Protein AF-A0A653EI62-F1 (afdb_monomer_lite)

Sequence (109 aa):
MLHARILNDFLTVEPRYPDDAWAGDFIVNWQPPNPSPLKRIRPLLREQINKQLAHFSLKRVGHKGFPMDQIVNEVMRDMGTFANDTTNVCHAELAGVRTLLTRSPWPTV

Secondary structure (DSSP, 8-state):
-HHHHHHHHHHHS--SSTT---HHHH-TT----SS-HHHHS-HHHHHHHHHHHHT--HHHHT-TTS-HHHHHHHHHHHHHHHHH-TT-TTTTTTHHHHHHHHSPPPP--

Structure (mmCIF, N/CA/C/O backbone):
data_AF-A0A653EI62-F1
#
_entry.id   AF-A0A653EI62-F1
#
loop_
_atom_site.group_PDB
_atom_site.id
_atom_site.type_symbol
_atom_site.label_atom_id
_atom_site.label_alt_id
_atom_site.label_comp_id
_atom_site.label_asym_id
_atom_site.labe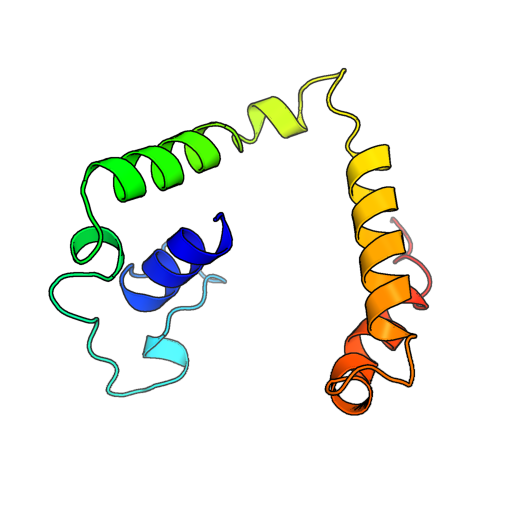l_entity_id
_atom_site.label_seq_id
_atom_site.pdbx_PDB_ins_code
_atom_site.Cartn_x
_atom_site.Cartn_y
_atom_site.Cartn_z
_atom_site.occupancy
_atom_site.B_iso_or_equiv
_atom_site.auth_seq_id
_atom_site.auth_comp_id
_atom_site.auth_asym_id
_atom_site.auth_atom_id
_atom_site.pdbx_PDB_model_num
ATOM 1 N N . MET A 1 1 ? -5.085 5.545 -0.726 1.00 54.84 1 MET A N 1
ATOM 2 C CA . MET A 1 1 ? -4.945 6.307 0.540 1.00 54.84 1 MET A CA 1
ATOM 3 C C . MET A 1 1 ? -4.500 5.432 1.713 1.00 54.84 1 MET A C 1
ATOM 5 O O . MET A 1 1 ? -3.605 5.865 2.425 1.00 54.84 1 MET A O 1
ATOM 9 N N . LEU A 1 2 ? -4.997 4.191 1.851 1.00 55.97 2 LEU A N 1
ATOM 10 C CA . LEU A 1 2 ? -4.450 3.169 2.768 1.00 55.97 2 LEU A CA 1
ATOM 11 C C . LEU A 1 2 ? -2.925 2.982 2.599 1.00 55.97 2 LEU A C 1
ATOM 13 O O . LEU A 1 2 ? -2.176 3.050 3.568 1.00 55.97 2 LEU A O 1
ATOM 17 N N . HIS A 1 3 ? -2.466 2.935 1.344 1.00 65.06 3 HIS A N 1
ATOM 18 C CA . HIS A 1 3 ? -1.047 2.885 0.980 1.00 65.06 3 HIS A CA 1
ATOM 19 C C . HIS A 1 3 ? -0.197 4.024 1.565 1.00 65.06 3 HIS A C 1
ATOM 21 O O . HIS A 1 3 ? 0.948 3.793 1.911 1.00 65.06 3 HIS A O 1
ATOM 27 N N . ALA A 1 4 ? -0.733 5.241 1.722 1.00 66.25 4 ALA A N 1
ATOM 28 C CA . ALA A 1 4 ? 0.060 6.386 2.181 1.00 66.25 4 ALA A CA 1
ATOM 29 C C . ALA A 1 4 ? 0.370 6.324 3.685 1.00 66.25 4 ALA A C 1
ATOM 31 O O . ALA A 1 4 ? 1.436 6.763 4.114 1.00 66.25 4 ALA A O 1
ATOM 32 N N . ARG A 1 5 ? -0.546 5.770 4.490 1.00 72.88 5 ARG A N 1
ATOM 33 C CA . ARG A 1 5 ? -0.298 5.551 5.918 1.00 72.88 5 ARG A CA 1
ATOM 34 C C . ARG A 1 5 ? 0.512 4.293 6.165 1.00 72.88 5 ARG A C 1
ATOM 36 O O . ARG A 1 5 ? 1.459 4.385 6.923 1.00 72.88 5 ARG A O 1
ATOM 43 N N . ILE A 1 6 ? 0.207 3.186 5.485 1.00 74.38 6 ILE A N 1
ATOM 44 C CA . ILE A 1 6 ? 1.036 1.973 5.566 1.00 74.38 6 ILE A CA 1
ATOM 45 C C . ILE A 1 6 ? 2.478 2.306 5.189 1.00 74.38 6 ILE A C 1
ATOM 47 O O . ILE A 1 6 ? 3.396 1.940 5.907 1.00 74.38 6 ILE A O 1
ATOM 51 N N . LEU A 1 7 ? 2.677 3.095 4.130 1.00 74.88 7 LEU A N 1
ATOM 52 C CA . LEU A 1 7 ? 4.001 3.573 3.754 1.00 74.88 7 LEU A CA 1
ATOM 53 C C . LEU A 1 7 ? 4.613 4.478 4.832 1.00 74.88 7 LEU A C 1
ATOM 55 O O . LEU A 1 7 ? 5.786 4.339 5.142 1.00 74.88 7 LEU A O 1
ATOM 59 N N . ASN A 1 8 ? 3.854 5.397 5.436 1.00 80.19 8 ASN A N 1
ATOM 60 C CA . ASN A 1 8 ? 4.376 6.197 6.546 1.00 80.19 8 ASN A CA 1
ATOM 61 C C . ASN A 1 8 ? 4.777 5.325 7.745 1.00 80.19 8 ASN A C 1
ATOM 63 O O . ASN A 1 8 ? 5.823 5.574 8.338 1.00 80.19 8 ASN A O 1
ATOM 67 N N . ASP A 1 9 ? 3.963 4.340 8.103 1.00 78.31 9 ASP A N 1
ATOM 68 C CA . ASP A 1 9 ? 4.196 3.459 9.243 1.00 78.31 9 ASP A CA 1
ATOM 69 C C . ASP A 1 9 ? 5.424 2.575 8.966 1.00 78.31 9 ASP A C 1
ATOM 71 O O . ASP A 1 9 ? 6.374 2.610 9.739 1.00 78.31 9 ASP A O 1
ATOM 75 N N . PHE A 1 10 ? 5.511 1.971 7.778 1.00 80.31 10 PHE A N 1
ATOM 76 C CA . PHE A 1 10 ? 6.694 1.247 7.300 1.00 80.31 10 PHE A CA 1
ATOM 77 C C . PHE A 1 10 ? 7.982 2.088 7.296 1.00 80.31 10 PHE A C 1
ATOM 79 O O . PHE A 1 10 ? 9.064 1.581 7.571 1.00 80.31 10 PHE A O 1
ATOM 86 N N . LEU A 1 11 ? 7.899 3.383 6.977 1.00 79.75 11 LEU A N 1
ATOM 87 C CA . LEU A 1 11 ? 9.077 4.254 6.897 1.00 79.75 11 LEU A CA 1
ATOM 88 C C . LEU A 1 11 ? 9.484 4.863 8.246 1.00 79.75 11 LEU A C 1
ATOM 90 O O . LEU A 1 11 ? 10.625 5.309 8.386 1.00 79.75 11 LEU A O 1
ATOM 94 N N . THR A 1 12 ? 8.566 4.967 9.214 1.00 81.12 12 THR A N 1
ATOM 95 C CA . THR A 1 12 ? 8.764 5.832 10.396 1.00 81.12 12 THR A CA 1
ATOM 96 C C . THR A 1 12 ? 8.382 5.232 11.741 1.00 81.12 12 THR A C 1
ATOM 98 O O . THR A 1 12 ? 8.712 5.839 12.758 1.00 81.12 12 THR A O 1
ATOM 101 N N . VAL A 1 13 ? 7.699 4.090 11.776 1.00 79.94 13 VAL A N 1
ATOM 102 C CA . VAL A 1 13 ? 7.218 3.464 13.010 1.00 79.94 13 VAL A CA 1
ATOM 103 C C . VAL A 1 13 ? 7.963 2.155 13.220 1.00 79.94 13 VAL A C 1
ATOM 105 O O . VAL A 1 13 ? 8.029 1.329 12.316 1.00 79.94 13 VAL A O 1
ATOM 108 N N . GLU A 1 14 ? 8.523 1.984 14.415 1.00 76.75 14 GLU A N 1
ATOM 109 C CA . GLU A 1 14 ? 9.140 0.724 14.817 1.00 76.75 14 GLU A CA 1
AT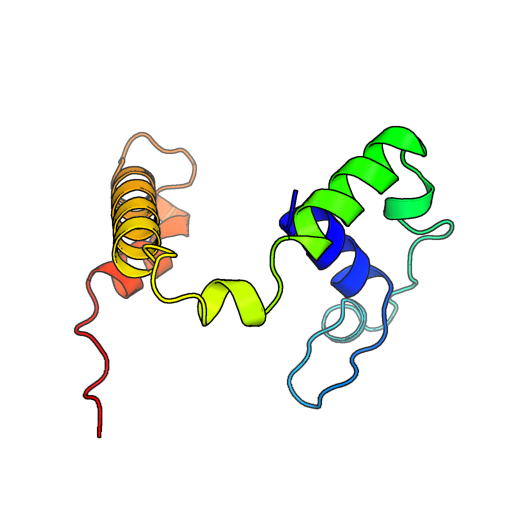OM 110 C C . GLU A 1 14 ? 8.062 -0.379 14.928 1.00 76.75 14 GLU A C 1
ATOM 112 O O . GLU A 1 14 ? 6.987 -0.116 15.491 1.00 76.75 14 GLU A O 1
ATOM 117 N N . PRO A 1 15 ? 8.320 -1.583 14.387 1.00 78.56 15 PRO A N 1
ATOM 118 C CA . PRO A 1 15 ? 7.447 -2.749 14.476 1.00 78.56 15 PRO A CA 1
ATOM 119 C C . PRO A 1 15 ? 6.993 -3.048 15.903 1.00 78.56 15 PRO A C 1
ATOM 121 O O . PRO A 1 15 ? 7.749 -2.871 16.858 1.00 78.56 15 PRO A O 1
ATOM 124 N N . ARG A 1 16 ? 5.755 -3.527 16.064 1.00 76.75 16 ARG A N 1
ATOM 125 C CA . ARG A 1 16 ? 5.250 -3.967 17.380 1.00 76.75 16 ARG A CA 1
ATOM 126 C C . ARG A 1 16 ? 5.141 -5.479 17.490 1.00 76.75 16 ARG A C 1
ATOM 128 O O . ARG A 1 16 ? 5.133 -5.985 18.612 1.00 76.75 16 ARG A O 1
ATOM 135 N N . TYR A 1 17 ? 5.035 -6.172 16.361 1.00 71.62 17 TYR A N 1
ATOM 136 C CA . TYR A 1 17 ? 4.914 -7.622 16.303 1.00 71.62 17 TYR A CA 1
ATOM 137 C C . TYR A 1 17 ? 6.169 -8.268 15.695 1.00 71.62 17 TYR A C 1
ATOM 139 O O . TYR A 1 17 ? 6.885 -7.610 14.944 1.00 71.62 17 TYR A O 1
ATOM 147 N N . PRO A 1 18 ? 6.470 -9.540 16.022 1.00 65.81 18 PRO A N 1
ATOM 148 C CA . PRO A 1 18 ? 7.693 -10.212 15.565 1.00 65.81 18 PRO A CA 1
ATOM 149 C C . PRO A 1 18 ? 7.791 -10.428 14.047 1.00 65.81 18 PRO A C 1
ATOM 151 O O . PRO A 1 18 ? 8.878 -10.691 13.543 1.00 65.81 18 PRO A O 1
ATOM 154 N N . ASP A 1 19 ? 6.664 -10.383 13.339 1.00 69.69 19 ASP A N 1
ATOM 155 C CA . ASP A 1 19 ? 6.521 -10.599 11.896 1.00 69.69 19 ASP A CA 1
ATOM 156 C C . ASP A 1 19 ? 6.307 -9.301 11.096 1.00 69.69 19 ASP A C 1
ATOM 158 O O . ASP A 1 19 ? 6.248 -9.329 9.865 1.00 69.69 19 ASP A O 1
ATOM 162 N N . ASP A 1 20 ? 6.215 -8.161 11.779 1.00 69.81 20 ASP A N 1
ATOM 163 C CA . ASP A 1 20 ? 6.150 -6.848 11.147 1.00 69.81 20 ASP A CA 1
ATOM 164 C C . ASP A 1 20 ? 7.520 -6.487 10.544 1.00 69.81 20 ASP A C 1
ATOM 166 O O . ASP A 1 20 ? 8.561 -6.673 11.172 1.00 69.81 20 ASP A O 1
ATOM 170 N N . ALA A 1 21 ? 7.516 -5.900 9.346 1.00 74.69 21 ALA A N 1
ATOM 171 C CA . ALA A 1 21 ? 8.725 -5.421 8.682 1.00 74.69 21 ALA A CA 1
ATOM 172 C C . ALA A 1 21 ? 8.809 -3.887 8.705 1.00 74.69 21 ALA A C 1
ATOM 174 O O . ALA A 1 21 ? 7.815 -3.188 8.483 1.00 74.69 21 ALA A O 1
ATOM 175 N N . TRP A 1 22 ? 10.012 -3.361 8.905 1.00 79.69 22 TRP A N 1
ATOM 176 C CA . TRP A 1 22 ? 10.350 -1.941 8.886 1.00 79.69 22 TRP A CA 1
ATOM 177 C C . TRP A 1 22 ? 11.392 -1.637 7.816 1.00 79.69 22 TRP A C 1
ATOM 179 O O . TRP A 1 22 ? 12.160 -2.498 7.396 1.00 79.69 22 TRP A O 1
ATOM 189 N N . ALA A 1 23 ? 11.466 -0.382 7.371 1.00 77.06 23 ALA A N 1
ATOM 190 C CA . ALA A 1 23 ? 12.463 0.035 6.388 1.00 77.06 23 ALA A CA 1
ATOM 191 C C . ALA A 1 23 ? 13.916 -0.232 6.840 1.00 77.06 23 ALA A C 1
ATOM 193 O O . ALA A 1 23 ? 14.771 -0.513 5.998 1.00 77.06 23 ALA A O 1
ATOM 194 N N . GLY A 1 24 ? 14.184 -0.197 8.152 1.00 81.25 24 GLY A N 1
ATOM 195 C CA . GLY A 1 24 ? 15.488 -0.542 8.725 1.00 81.25 24 GLY A CA 1
ATOM 196 C C . GLY A 1 24 ? 15.897 -2.004 8.529 1.00 81.25 24 GLY A C 1
ATOM 197 O O . GLY A 1 24 ? 17.086 -2.278 8.393 1.00 81.25 24 GLY A O 1
ATOM 198 N N . ASP A 1 25 ? 14.936 -2.923 8.402 1.00 79.75 25 ASP A N 1
ATOM 199 C CA . ASP A 1 25 ? 15.218 -4.350 8.185 1.00 79.75 25 ASP A CA 1
ATOM 200 C C . ASP A 1 25 ? 15.793 -4.617 6.788 1.00 79.75 25 ASP A C 1
ATOM 202 O O . ASP A 1 25 ? 16.516 -5.587 6.569 1.00 79.75 25 ASP A O 1
ATOM 206 N N . PHE A 1 26 ? 15.505 -3.727 5.834 1.00 80.38 26 PHE A N 1
ATOM 207 C CA . PHE A 1 26 ? 16.009 -3.805 4.463 1.00 80.38 26 PHE A CA 1
ATOM 208 C C . PHE A 1 26 ? 17.225 -2.902 4.224 1.00 80.38 26 PHE A C 1
ATOM 210 O O . PHE A 1 26 ? 17.974 -3.113 3.270 1.00 80.38 26 PHE A O 1
ATOM 217 N N . ILE A 1 27 ? 17.424 -1.877 5.060 1.00 82.19 27 ILE A N 1
ATOM 218 C CA . ILE A 1 27 ? 18.482 -0.874 4.909 1.00 82.19 27 ILE A CA 1
ATOM 219 C C . ILE A 1 27 ? 19.144 -0.642 6.273 1.00 82.19 27 ILE A C 1
ATOM 221 O O . ILE A 1 27 ? 18.646 0.117 7.098 1.00 82.19 27 ILE A O 1
ATOM 225 N N . VAL A 1 28 ? 20.326 -1.233 6.474 1.00 78.81 28 VAL A N 1
ATOM 226 C CA . VAL A 1 28 ? 21.057 -1.261 7.763 1.00 78.81 28 VAL A CA 1
ATOM 227 C C . VAL A 1 28 ? 21.321 0.131 8.362 1.00 78.81 28 VAL A C 1
ATOM 229 O O . VAL A 1 28 ? 21.345 0.291 9.576 1.00 78.81 28 VAL A O 1
ATOM 232 N N . ASN A 1 29 ? 21.485 1.155 7.520 1.00 84.25 29 ASN A N 1
ATOM 233 C CA . ASN A 1 29 ? 21.719 2.542 7.944 1.00 84.25 29 ASN A CA 1
ATOM 234 C C . ASN A 1 29 ? 20.485 3.437 7.741 1.00 84.25 29 ASN A C 1
ATOM 236 O O . ASN A 1 29 ? 20.621 4.643 7.516 1.00 84.25 29 ASN A O 1
ATOM 240 N N . TRP A 1 30 ? 19.283 2.857 7.743 1.00 80.94 30 TRP A N 1
ATOM 241 C CA . TRP A 1 30 ? 18.052 3.616 7.563 1.00 80.94 30 TRP A CA 1
ATOM 242 C C . TRP A 1 30 ? 17.896 4.676 8.653 1.00 80.94 30 TRP A C 1
ATOM 244 O O . TRP A 1 30 ? 17.938 4.385 9.847 1.00 80.94 30 TRP A O 1
ATOM 254 N N . GLN A 1 31 ? 17.654 5.913 8.226 1.00 83.06 31 GLN A N 1
ATOM 255 C CA . GLN A 1 31 ? 17.241 6.995 9.108 1.00 83.06 31 GLN A CA 1
ATOM 256 C C . GLN A 1 31 ? 15.850 7.464 8.686 1.00 83.06 31 GLN A C 1
ATOM 258 O O . GLN A 1 31 ? 15.664 7.856 7.528 1.00 83.06 31 GLN A O 1
ATOM 263 N N . PRO A 1 32 ? 14.858 7.448 9.593 1.00 80.56 32 PRO A N 1
ATOM 264 C CA . PRO A 1 32 ? 13.510 7.834 9.235 1.00 80.56 32 PRO A CA 1
ATOM 265 C C . PRO A 1 32 ? 13.454 9.319 8.830 1.00 80.56 32 PRO A C 1
ATOM 267 O O . PRO A 1 32 ? 14.053 10.177 9.487 1.00 80.56 32 PRO A O 1
ATOM 270 N N . PRO A 1 33 ? 12.708 9.660 7.767 1.00 78.88 33 PRO A N 1
ATOM 271 C CA . PRO A 1 33 ? 12.572 11.037 7.308 1.00 78.88 33 PRO A CA 1
ATOM 272 C C . PRO A 1 33 ? 12.011 11.976 8.394 1.00 78.88 33 PRO A C 1
ATOM 274 O O . PRO A 1 33 ? 10.935 11.727 8.941 1.00 78.88 33 PRO A O 1
ATOM 277 N N . ASN A 1 34 ? 12.687 13.109 8.640 1.00 78.88 34 ASN A N 1
ATOM 278 C CA . ASN A 1 34 ? 12.248 14.171 9.558 1.00 78.88 34 ASN A CA 1
ATOM 279 C C . ASN A 1 34 ? 11.941 15.480 8.786 1.00 78.88 34 ASN A C 1
ATOM 281 O O . ASN A 1 34 ? 12.810 15.950 8.055 1.00 78.88 34 ASN A O 1
ATOM 285 N N . PRO A 1 35 ? 10.733 16.071 8.881 1.00 79.44 35 PRO A N 1
ATOM 286 C CA . PRO A 1 35 ? 9.543 15.532 9.542 1.00 79.44 35 PRO A CA 1
ATOM 287 C C . PRO A 1 35 ? 8.985 14.318 8.782 1.00 79.44 35 PRO A C 1
ATOM 289 O O . PRO A 1 35 ? 9.251 14.165 7.588 1.00 79.44 35 PRO A O 1
ATOM 292 N N . SER A 1 36 ? 8.204 13.467 9.459 1.00 80.06 36 SER A N 1
ATOM 293 C CA . SER A 1 36 ? 7.625 12.256 8.853 1.00 80.06 36 SER A CA 1
ATOM 294 C C . SER A 1 36 ? 6.760 12.575 7.621 1.00 80.06 36 SER A C 1
ATOM 296 O O . SER A 1 36 ? 6.201 13.673 7.538 1.00 80.06 36 SER A O 1
ATOM 298 N N . PRO A 1 37 ? 6.592 11.644 6.663 1.00 80.12 37 PRO A N 1
ATOM 299 C CA . PRO A 1 37 ? 5.826 11.880 5.438 1.00 80.12 37 PRO A CA 1
ATOM 300 C C . PRO A 1 37 ? 4.420 12.448 5.683 1.00 80.12 37 PRO A C 1
ATOM 302 O O . PRO A 1 37 ? 4.037 13.434 5.052 1.00 80.12 37 PRO A O 1
ATOM 305 N N . LEU A 1 38 ? 3.680 11.927 6.670 1.00 79.25 38 LEU A N 1
ATOM 306 C CA . LEU A 1 38 ? 2.359 12.467 7.030 1.00 79.25 38 LEU A CA 1
ATOM 307 C C . LEU A 1 38 ? 2.399 13.866 7.670 1.00 79.25 38 LEU A C 1
ATOM 309 O O . LEU A 1 38 ? 1.381 14.556 7.670 1.00 79.25 38 LEU A O 1
ATOM 313 N N . LYS A 1 39 ? 3.537 14.300 8.222 1.00 80.19 39 LYS A N 1
ATOM 314 C CA . LYS A 1 39 ? 3.732 15.670 8.725 1.00 80.19 39 LYS A CA 1
ATOM 315 C C . LYS A 1 39 ? 4.106 16.660 7.614 1.00 80.19 39 LYS A C 1
ATOM 317 O O . LYS A 1 39 ? 3.937 17.856 7.817 1.00 80.19 39 LYS A O 1
ATOM 322 N N . ARG A 1 40 ? 4.595 16.186 6.460 1.00 81.88 40 ARG A N 1
ATOM 323 C CA . ARG A 1 40 ? 4.951 17.028 5.296 1.00 81.88 40 ARG A CA 1
ATOM 324 C C . ARG A 1 40 ? 3.736 17.468 4.478 1.00 81.88 40 ARG A C 1
ATOM 326 O O . ARG A 1 40 ? 3.816 18.442 3.737 1.00 81.88 40 ARG A O 1
ATOM 333 N N . ILE A 1 41 ? 2.624 16.743 4.578 1.00 80.25 41 ILE A N 1
ATOM 334 C CA . ILE A 1 41 ? 1.396 17.037 3.833 1.00 80.25 41 ILE A CA 1
ATOM 335 C C . ILE A 1 41 ? 0.486 18.015 4.586 1.00 80.25 41 ILE A C 1
ATOM 337 O O . ILE A 1 41 ? 0.546 18.141 5.809 1.00 80.25 41 ILE A O 1
ATOM 341 N N . ARG A 1 42 ? -0.397 18.699 3.845 1.00 83.56 42 ARG A N 1
ATOM 342 C CA . ARG A 1 42 ? -1.337 19.681 4.411 1.00 83.56 42 ARG A CA 1
ATOM 343 C C . ARG A 1 42 ? -2.237 19.040 5.488 1.00 83.56 42 ARG A C 1
ATOM 345 O O . ARG A 1 42 ? -2.699 17.915 5.274 1.00 83.56 42 ARG A O 1
ATOM 352 N N . PRO A 1 43 ? -2.574 19.754 6.583 1.00 81.50 43 PRO A N 1
ATOM 353 C CA . PRO A 1 43 ? -3.385 19.214 7.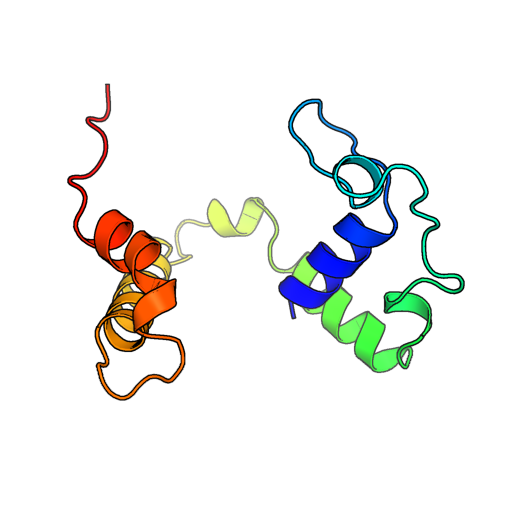682 1.00 81.50 43 PRO A CA 1
ATOM 354 C C . PRO A 1 43 ? -4.713 18.584 7.239 1.00 81.50 43 PRO A C 1
ATOM 356 O O . PRO A 1 43 ? -5.050 17.491 7.682 1.00 81.50 43 PRO A O 1
ATOM 359 N N . LEU A 1 44 ? -5.418 19.220 6.297 1.00 79.31 44 LEU A N 1
ATOM 360 C CA . LEU A 1 44 ? -6.682 18.709 5.755 1.00 79.31 44 LEU A CA 1
ATOM 361 C C . LEU A 1 44 ? -6.515 17.350 5.057 1.00 79.31 44 LEU A C 1
ATOM 363 O O . LEU A 1 44 ? -7.322 16.445 5.254 1.00 79.31 44 LEU A O 1
ATOM 367 N N . LEU A 1 45 ? -5.443 17.184 4.279 1.00 76.56 45 LEU A N 1
ATOM 368 C CA . LEU A 1 45 ? -5.156 15.926 3.589 1.00 76.56 45 LEU A CA 1
ATOM 369 C C . LEU A 1 45 ? -4.763 14.831 4.589 1.00 76.56 45 LEU A C 1
ATOM 371 O O . LEU A 1 45 ? -5.204 13.689 4.472 1.00 76.56 45 LEU A O 1
ATOM 375 N N . ARG A 1 46 ? -3.989 15.192 5.619 1.00 75.25 46 ARG A N 1
ATOM 376 C CA . ARG A 1 46 ? -3.662 14.292 6.731 1.00 75.25 46 ARG A CA 1
ATOM 377 C C . ARG A 1 46 ? -4.923 13.812 7.455 1.00 75.25 46 ARG A C 1
ATOM 379 O O . ARG A 1 46 ? -5.038 12.624 7.748 1.00 75.25 46 ARG A O 1
ATOM 386 N N . GLU A 1 47 ? -5.874 14.705 7.723 1.00 73.25 47 GLU A N 1
ATOM 387 C CA . GLU A 1 47 ? -7.165 14.340 8.310 1.00 73.25 47 GLU A CA 1
ATOM 388 C C . GLU A 1 47 ? -7.983 13.413 7.415 1.00 73.25 47 GLU A C 1
ATOM 390 O O . GLU A 1 47 ? -8.541 12.441 7.913 1.00 73.25 47 GLU A O 1
ATOM 395 N N . GLN A 1 48 ? -8.055 13.687 6.112 1.00 72.25 48 GLN A N 1
ATOM 396 C CA . GLN A 1 48 ? -8.785 12.844 5.162 1.00 72.25 48 GLN A CA 1
ATOM 397 C C . GLN A 1 48 ? -8.201 11.429 5.104 1.00 72.25 48 GLN A C 1
ATOM 399 O O . GLN A 1 48 ? -8.952 10.456 5.182 1.00 72.25 48 GLN A O 1
ATOM 404 N N . ILE A 1 49 ? -6.869 11.310 5.061 1.00 69.38 49 ILE A N 1
ATOM 405 C CA . ILE A 1 49 ? -6.170 10.020 5.125 1.00 69.38 49 ILE A CA 1
ATOM 406 C C . ILE A 1 49 ? -6.498 9.305 6.442 1.00 69.38 49 ILE A C 1
ATOM 408 O O . ILE A 1 49 ? -6.884 8.140 6.426 1.00 69.38 49 ILE A O 1
ATOM 412 N N . ASN A 1 50 ? -6.423 9.996 7.583 1.00 66.69 50 ASN A N 1
ATOM 413 C CA . ASN A 1 50 ? -6.739 9.399 8.883 1.00 66.69 50 ASN A CA 1
ATOM 414 C C . ASN A 1 50 ? -8.210 8.975 9.016 1.00 66.69 50 ASN A C 1
ATOM 416 O O . ASN A 1 50 ? -8.478 7.906 9.561 1.00 66.69 50 ASN A O 1
ATOM 420 N N . LYS A 1 51 ? -9.158 9.771 8.503 1.00 63.78 51 LYS A N 1
ATOM 421 C CA . LYS A 1 51 ? -10.597 9.462 8.517 1.00 63.78 51 LYS A CA 1
ATOM 422 C C . LYS A 1 51 ? -10.875 8.195 7.715 1.00 63.78 51 LYS A C 1
ATOM 424 O O . LYS A 1 51 ? -11.443 7.254 8.256 1.00 63.78 51 LYS A O 1
ATOM 429 N N . GLN A 1 52 ? -10.386 8.105 6.478 1.00 60.09 52 GLN A N 1
ATOM 430 C CA . GLN A 1 52 ? -10.570 6.905 5.650 1.00 60.09 52 GLN A CA 1
ATOM 431 C C . GLN A 1 52 ? -9.995 5.626 6.274 1.00 60.09 52 GLN A C 1
ATOM 433 O O . GLN A 1 52 ? -10.514 4.540 6.031 1.00 60.09 52 GLN A O 1
ATOM 438 N N . LEU A 1 53 ? -8.969 5.755 7.113 1.00 54.25 53 LEU A N 1
ATOM 439 C CA . LEU A 1 53 ? -8.325 4.632 7.792 1.00 54.25 53 LEU A CA 1
ATOM 440 C C . LEU A 1 53 ? -9.017 4.244 9.101 1.00 54.25 53 LEU A C 1
ATOM 442 O O . LEU A 1 53 ? -9.107 3.060 9.407 1.00 54.25 53 LEU A O 1
ATOM 446 N N . ALA A 1 54 ? -9.595 5.204 9.828 1.00 49.66 54 ALA A N 1
ATOM 447 C CA . ALA A 1 54 ? -10.479 4.922 10.962 1.00 49.66 54 ALA A CA 1
ATOM 448 C C . ALA A 1 54 ? -11.752 4.158 10.536 1.00 49.66 54 ALA A C 1
ATOM 450 O O . ALA A 1 54 ? -12.352 3.441 11.337 1.00 49.66 54 ALA A O 1
ATOM 451 N N . HIS A 1 55 ? -12.147 4.270 9.262 1.00 46.69 55 HIS A N 1
ATOM 452 C CA . HIS A 1 55 ? -13.286 3.551 8.690 1.00 46.69 55 HIS A CA 1
ATOM 453 C C . HIS A 1 55 ? -12.979 2.097 8.268 1.00 46.69 55 HIS A C 1
ATOM 455 O O . HIS A 1 55 ? -13.922 1.351 8.002 1.00 46.69 55 HIS A O 1
ATOM 461 N N . PHE A 1 56 ? -11.712 1.662 8.285 1.00 47.19 56 PHE A N 1
ATOM 462 C CA . PHE A 1 56 ? -11.286 0.263 8.099 1.00 47.19 56 PHE A CA 1
ATOM 463 C C . PHE A 1 56 ? -10.995 -0.419 9.451 1.00 47.19 56 PHE A C 1
ATOM 465 O O . PHE A 1 56 ? -9.952 -1.027 9.667 1.00 47.19 56 PHE A O 1
ATOM 472 N N . SER A 1 57 ? -11.917 -0.306 10.410 1.00 46.94 57 SER A N 1
ATOM 473 C CA . SER A 1 57 ? -11.817 -1.078 11.656 1.00 46.94 57 SER A CA 1
ATOM 474 C C . SER A 1 57 ? -12.233 -2.538 11.428 1.00 46.94 57 SER A C 1
ATOM 476 O O . SER A 1 57 ? -13.168 -2.805 10.670 1.00 46.94 57 SER A O 1
ATOM 478 N N . LEU A 1 58 ? -11.612 -3.480 12.151 1.00 46.53 58 LEU A N 1
ATOM 479 C CA . LEU A 1 58 ? -12.013 -4.900 12.204 1.00 46.53 58 LEU A CA 1
ATOM 480 C C . LEU A 1 58 ? -13.528 -5.090 12.446 1.00 46.53 58 LEU A C 1
ATOM 482 O O . LEU A 1 58 ? -14.124 -6.046 11.957 1.00 46.53 58 LEU A O 1
ATOM 486 N N . LYS A 1 59 ? -14.189 -4.135 13.121 1.00 43.09 59 LYS A N 1
ATOM 487 C CA . LYS A 1 59 ? -15.647 -4.129 13.334 1.00 43.09 59 LYS A CA 1
ATO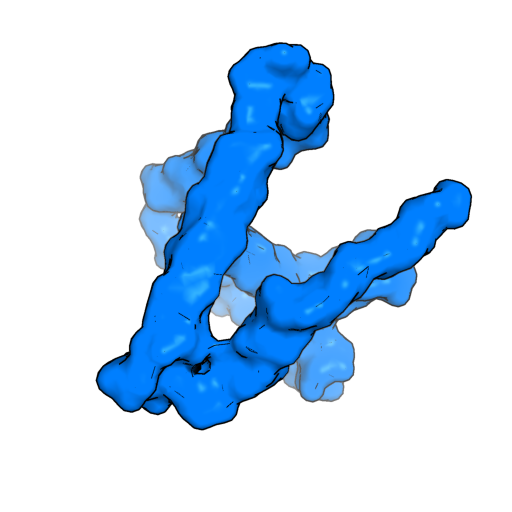M 488 C C . LYS A 1 59 ? -16.474 -4.029 12.045 1.00 43.09 59 LYS A C 1
ATOM 490 O O . LYS A 1 59 ? -17.619 -4.468 12.057 1.00 43.09 59 LYS A O 1
ATOM 495 N N . ARG A 1 60 ? -15.938 -3.464 10.953 1.00 48.91 60 ARG A N 1
ATOM 496 C CA . ARG A 1 60 ? -16.619 -3.416 9.645 1.00 48.91 60 ARG A CA 1
ATOM 497 C C . ARG A 1 60 ? -16.420 -4.700 8.840 1.00 48.91 60 ARG A C 1
ATOM 499 O O . ARG A 1 60 ? -17.363 -5.127 8.190 1.00 48.91 60 ARG A O 1
ATOM 506 N N . VAL A 1 61 ? -15.259 -5.349 8.972 1.00 46.50 61 VAL A N 1
ATOM 507 C CA . VAL A 1 61 ? -15.015 -6.702 8.428 1.00 46.50 61 VAL A CA 1
ATOM 508 C C . VAL A 1 61 ? -15.971 -7.717 9.070 1.00 46.50 61 VAL A C 1
ATOM 510 O O . VAL A 1 61 ? -16.488 -8.590 8.388 1.00 46.50 61 VAL A O 1
ATOM 513 N N . GLY A 1 62 ? -16.283 -7.554 10.361 1.00 44.97 62 GLY A N 1
ATOM 514 C CA . GLY A 1 62 ? -17.294 -8.354 11.065 1.00 44.97 62 GLY A CA 1
ATOM 515 C C . GLY A 1 62 ? -18.749 -7.878 10.918 1.00 44.97 62 GLY A C 1
ATOM 516 O O . GLY A 1 62 ? -19.635 -8.431 11.571 1.00 44.97 62 GLY A O 1
ATOM 517 N N . HIS A 1 63 ? -19.033 -6.836 10.126 1.00 46.16 63 HIS A N 1
ATOM 518 C CA . HIS A 1 63 ? -20.397 -6.333 9.960 1.00 46.16 63 HIS A CA 1
ATOM 519 C C . HIS A 1 63 ? -21.143 -7.214 8.951 1.00 46.16 63 HIS A C 1
ATOM 521 O O . HIS A 1 63 ? -20.756 -7.276 7.791 1.00 46.16 63 HIS A O 1
ATOM 527 N N . LYS A 1 64 ? -22.239 -7.862 9.374 1.00 53.75 64 LYS A N 1
ATOM 528 C CA . LYS A 1 64 ? -23.029 -8.833 8.578 1.00 53.75 64 LYS A CA 1
ATOM 529 C C . LYS A 1 64 ? -23.610 -8.313 7.245 1.00 53.75 64 LYS A C 1
ATOM 531 O O . LYS A 1 64 ? -24.261 -9.074 6.543 1.00 53.75 64 LYS A O 1
ATOM 536 N N . GLY A 1 65 ? -23.405 -7.042 6.903 1.00 57.38 65 GLY A N 1
ATOM 537 C CA . GLY A 1 65 ? -23.805 -6.436 5.628 1.00 57.38 65 GLY A CA 1
ATOM 538 C C . GLY A 1 65 ? -22.643 -5.839 4.833 1.00 57.38 65 GLY A C 1
ATOM 539 O O . GLY A 1 65 ? -22.883 -5.120 3.869 1.00 57.38 65 GLY A O 1
ATOM 540 N N . PHE A 1 66 ? -21.395 -6.068 5.247 1.00 54.44 66 PHE A N 1
ATOM 541 C CA . PHE A 1 66 ? -20.232 -5.680 4.459 1.00 54.44 66 PHE A CA 1
ATOM 542 C C . PHE A 1 66 ? -19.977 -6.798 3.444 1.00 54.44 66 PHE A C 1
ATOM 544 O O . PHE A 1 66 ? -19.674 -7.915 3.867 1.00 54.44 66 PHE A O 1
ATOM 551 N N . PRO A 1 67 ? -20.143 -6.556 2.132 1.00 66.44 67 PRO A N 1
ATOM 552 C CA . PRO A 1 67 ? -20.088 -7.618 1.140 1.00 66.44 67 PRO A CA 1
ATOM 553 C C . PRO A 1 67 ? -18.620 -7.949 0.848 1.00 66.44 67 PRO A C 1
ATOM 555 O O . PRO A 1 67 ? -18.093 -7.629 -0.213 1.00 66.44 67 PRO A O 1
ATOM 558 N N . MET A 1 68 ? -17.936 -8.548 1.828 1.00 63.78 68 MET A N 1
ATOM 559 C CA . MET A 1 68 ? -16.528 -8.934 1.725 1.00 63.78 68 MET A CA 1
ATOM 560 C C . MET A 1 68 ? -16.299 -9.811 0.501 1.00 63.78 68 MET A C 1
ATOM 562 O O . MET A 1 68 ? -15.356 -9.560 -0.237 1.00 63.78 68 MET A O 1
ATOM 566 N N . ASP A 1 69 ? -17.211 -10.742 0.223 1.00 63.19 69 ASP A N 1
ATOM 567 C CA . ASP A 1 69 ? -17.149 -11.586 -0.969 1.00 63.19 69 ASP A CA 1
ATOM 568 C C . ASP A 1 69 ? -17.210 -10.757 -2.255 1.00 63.19 69 ASP A C 1
ATOM 570 O O . ASP A 1 69 ? -16.444 -10.995 -3.182 1.00 63.19 69 ASP A O 1
ATOM 574 N N . GLN A 1 70 ? -18.065 -9.731 -2.307 1.00 67.81 70 GLN A N 1
ATOM 575 C CA . GLN A 1 70 ? -18.147 -8.838 -3.464 1.00 67.81 70 GLN A CA 1
ATOM 576 C C . GLN A 1 70 ? -16.860 -8.028 -3.636 1.00 67.81 70 GLN A C 1
ATOM 578 O O . GLN A 1 70 ? -16.344 -7.951 -4.744 1.00 67.81 70 GLN A O 1
ATOM 583 N N . ILE A 1 71 ? -16.318 -7.469 -2.552 1.00 67.56 71 ILE A N 1
ATOM 584 C CA . ILE A 1 71 ? -15.079 -6.679 -2.588 1.00 67.56 71 ILE A CA 1
ATOM 585 C C . ILE A 1 71 ? -13.900 -7.557 -3.011 1.00 67.56 71 ILE A C 1
ATOM 587 O O . ILE A 1 71 ? -13.104 -7.156 -3.855 1.00 67.56 71 ILE A O 1
ATOM 591 N N . VAL A 1 72 ? -13.796 -8.763 -2.454 1.00 67.81 72 VAL A N 1
ATOM 592 C CA . VAL A 1 72 ? -12.765 -9.735 -2.829 1.00 67.81 72 VAL A CA 1
ATOM 593 C C . VAL A 1 72 ? -12.913 -10.106 -4.302 1.00 67.81 72 VAL A C 1
ATOM 595 O O . VAL A 1 72 ? -11.927 -10.060 -5.029 1.00 67.81 72 VAL A O 1
ATOM 598 N N . ASN A 1 73 ? -14.129 -10.388 -4.772 1.00 69.25 73 ASN A N 1
ATOM 599 C CA . ASN A 1 73 ? -14.379 -10.719 -6.174 1.00 69.25 73 ASN A CA 1
ATOM 600 C C . ASN A 1 73 ? -14.045 -9.561 -7.124 1.00 69.25 73 ASN A C 1
ATOM 602 O O . ASN A 1 73 ? -13.438 -9.791 -8.167 1.00 69.25 73 ASN A O 1
ATOM 606 N N . GLU A 1 74 ? -14.398 -8.323 -6.771 1.00 73.25 74 GLU A N 1
ATOM 607 C CA . GLU A 1 74 ? -14.063 -7.128 -7.555 1.00 73.25 74 GLU A CA 1
ATOM 608 C C . GLU A 1 74 ? -12.547 -6.916 -7.615 1.00 73.25 74 GLU A C 1
ATOM 610 O O . GLU A 1 74 ? -11.994 -6.772 -8.703 1.00 73.25 74 GLU A O 1
ATOM 615 N N . VAL A 1 75 ? -11.851 -6.998 -6.477 1.00 75.31 75 VAL A N 1
ATOM 616 C CA . VAL A 1 75 ? -10.387 -6.867 -6.421 1.00 75.31 75 VAL A CA 1
ATOM 617 C C . VAL A 1 75 ? -9.700 -7.977 -7.215 1.00 75.31 75 VAL A C 1
ATOM 619 O O . VAL A 1 75 ? -8.780 -7.696 -7.979 1.00 75.31 75 VAL A O 1
ATOM 622 N N . MET A 1 76 ? -10.148 -9.227 -7.079 1.00 74.56 76 MET A N 1
ATOM 623 C CA . MET A 1 76 ? -9.589 -10.367 -7.813 1.00 74.56 76 MET A CA 1
ATOM 624 C C . MET A 1 76 ? -9.820 -10.235 -9.322 1.00 74.56 76 MET A C 1
ATOM 626 O O . MET A 1 76 ? -8.904 -10.489 -10.105 1.00 74.56 76 MET A O 1
ATOM 630 N N . ARG A 1 77 ? -11.011 -9.789 -9.741 1.00 81.06 77 ARG A N 1
ATOM 631 C CA . ARG A 1 77 ? -11.339 -9.538 -11.151 1.00 81.06 77 ARG A CA 1
ATOM 632 C C . ARG A 1 77 ? -10.485 -8.418 -11.735 1.00 81.06 77 ARG A C 1
ATOM 634 O O . ARG A 1 77 ? -9.922 -8.580 -12.818 1.00 81.06 77 ARG A O 1
ATOM 641 N N . ASP A 1 78 ? -10.387 -7.292 -11.039 1.00 81.06 78 ASP A N 1
ATOM 642 C CA . ASP A 1 78 ? -9.692 -6.107 -11.541 1.00 81.06 78 ASP A CA 1
ATOM 643 C C . ASP A 1 78 ? -8.172 -6.342 -11.558 1.00 81.06 78 ASP A C 1
ATOM 645 O O . ASP A 1 78 ? -7.507 -6.028 -12.546 1.00 81.06 78 ASP A O 1
ATOM 649 N N . MET A 1 79 ? -7.629 -7.005 -1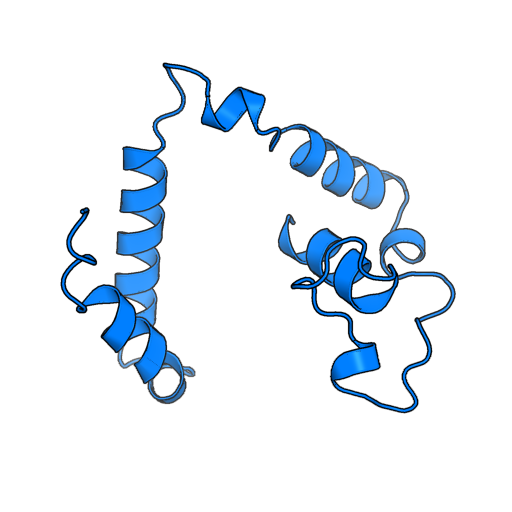0.529 1.00 79.81 79 MET A N 1
ATOM 650 C CA . MET A 1 79 ? -6.235 -7.459 -10.503 1.00 79.81 79 MET A CA 1
ATOM 651 C C . MET A 1 79 ? -5.952 -8.480 -11.611 1.00 79.81 79 MET A C 1
ATOM 653 O O . MET A 1 79 ? -4.917 -8.399 -12.265 1.00 79.81 79 MET A O 1
ATOM 657 N N . GLY A 1 80 ? -6.873 -9.414 -11.864 1.00 81.62 80 GLY A N 1
ATOM 658 C CA . GLY A 1 80 ? -6.761 -10.365 -12.969 1.00 81.62 80 GLY A CA 1
ATOM 659 C C . GLY A 1 80 ? -6.776 -9.688 -14.335 1.00 81.62 80 GLY A C 1
ATOM 660 O O . GLY A 1 80 ? -5.964 -10.026 -15.191 1.00 81.62 80 GLY A O 1
ATOM 661 N N . THR A 1 81 ? -7.639 -8.692 -14.522 1.00 85.69 81 THR A N 1
ATOM 662 C CA . THR A 1 81 ? -7.689 -7.890 -15.752 1.00 85.69 81 THR A CA 1
ATOM 663 C C . THR A 1 81 ? -6.370 -7.147 -15.958 1.00 85.69 81 THR A C 1
ATOM 665 O O . THR A 1 81 ? -5.765 -7.248 -17.020 1.00 85.69 81 THR A O 1
ATOM 668 N N . PHE A 1 82 ? -5.872 -6.476 -14.918 1.00 84.00 82 PHE A N 1
ATOM 669 C CA . PHE A 1 82 ? -4.624 -5.716 -14.970 1.00 84.00 82 PHE A CA 1
ATOM 670 C C . PHE A 1 82 ? -3.385 -6.598 -15.189 1.00 84.00 82 PHE A C 1
ATOM 672 O O . PHE A 1 82 ? -2.484 -6.226 -15.941 1.00 84.00 82 PHE A O 1
ATOM 679 N N . ALA A 1 83 ? -3.327 -7.764 -14.540 1.00 86.38 83 ALA A N 1
ATOM 680 C CA . ALA A 1 83 ? -2.183 -8.668 -14.614 1.00 86.38 83 ALA A CA 1
ATOM 681 C C . ALA A 1 83 ? -2.125 -9.478 -15.918 1.00 86.38 83 ALA A C 1
ATOM 683 O O . ALA A 1 83 ? -1.030 -9.884 -16.311 1.00 86.38 83 ALA A O 1
ATOM 684 N N . ASN A 1 84 ? -3.266 -9.725 -16.571 1.00 88.38 84 ASN A N 1
ATOM 685 C CA . ASN A 1 84 ? -3.348 -10.468 -17.835 1.00 88.38 84 ASN A CA 1
ATOM 686 C C . ASN A 1 84 ? -3.325 -9.572 -19.081 1.00 88.38 84 ASN A C 1
ATOM 688 O O . ASN A 1 84 ? -3.217 -10.088 -20.191 1.00 88.38 84 ASN A O 1
ATOM 692 N N . ASP A 1 85 ? -3.428 -8.253 -18.921 1.00 91.06 85 ASP A N 1
ATOM 693 C CA . ASP A 1 85 ? -3.299 -7.320 -20.034 1.00 91.06 85 ASP A CA 1
ATOM 694 C C . ASP A 1 85 ? -1.855 -7.303 -20.560 1.00 91.06 85 ASP A C 1
ATOM 696 O O . ASP A 1 85 ? -0.939 -6.777 -19.926 1.00 91.06 85 ASP A O 1
ATOM 700 N N . THR A 1 86 ? -1.646 -7.869 -21.749 1.00 90.94 86 THR A N 1
ATOM 701 C CA . THR A 1 86 ? -0.333 -7.933 -22.408 1.00 90.94 86 THR A CA 1
ATOM 702 C C . THR A 1 86 ? 0.181 -6.570 -22.867 1.00 90.94 86 THR A C 1
ATOM 704 O O . THR A 1 86 ? 1.350 -6.454 -23.226 1.00 90.94 86 THR A O 1
ATOM 707 N N . THR A 1 87 ? -0.675 -5.544 -22.882 1.00 91.81 87 THR A N 1
ATOM 708 C CA . THR A 1 87 ? -0.295 -4.163 -23.212 1.00 91.81 87 THR A CA 1
ATOM 709 C C . THR A 1 87 ? 0.182 -3.368 -21.994 1.00 91.81 87 THR A C 1
ATOM 711 O O . THR A 1 87 ? 0.719 -2.269 -22.139 1.00 91.81 87 THR A O 1
ATOM 714 N N . ASN A 1 88 ? 0.046 -3.935 -20.792 1.00 84.69 88 ASN A N 1
ATOM 715 C CA . ASN A 1 88 ? 0.525 -3.344 -19.553 1.00 84.69 88 ASN A CA 1
ATOM 716 C C . ASN A 1 88 ? 2.062 -3.310 -19.519 1.00 84.69 88 ASN A C 1
ATOM 718 O O . ASN A 1 88 ? 2.728 -4.333 -19.670 1.00 84.69 88 ASN A O 1
ATOM 722 N N . VAL A 1 89 ? 2.633 -2.136 -19.244 1.00 87.25 89 VAL A N 1
ATOM 723 C CA . VAL A 1 89 ? 4.090 -1.935 -19.140 1.00 87.25 89 VAL A CA 1
ATOM 724 C C . VAL A 1 89 ? 4.746 -2.771 -18.037 1.00 87.25 89 VAL A C 1
ATOM 726 O O . VAL A 1 89 ? 5.939 -3.031 -18.114 1.00 87.25 89 VAL A O 1
ATOM 729 N N . CYS A 1 90 ? 3.974 -3.209 -17.037 1.00 82.81 90 CYS A N 1
ATOM 730 C CA . CYS A 1 90 ? 4.423 -4.081 -15.948 1.00 82.81 90 CYS A CA 1
ATOM 731 C C . CYS A 1 90 ? 4.079 -5.564 -16.181 1.00 82.81 90 CYS A C 1
ATOM 733 O O . CYS A 1 90 ? 4.106 -6.368 -15.245 1.00 82.81 90 CYS A O 1
ATOM 735 N N . HIS A 1 91 ? 3.663 -5.951 -17.392 1.00 85.38 91 HIS A N 1
ATOM 736 C CA . HIS A 1 91 ? 3.153 -7.297 -17.650 1.00 85.38 91 HIS A CA 1
ATOM 737 C C . HIS A 1 91 ? 4.177 -8.394 -17.308 1.00 85.38 91 HIS A C 1
ATOM 739 O O . HIS A 1 91 ? 3.798 -9.424 -16.743 1.00 85.38 91 HIS A O 1
ATOM 745 N N . ALA A 1 92 ? 5.468 -8.202 -17.593 1.00 84.06 92 ALA A N 1
ATOM 746 C CA . ALA A 1 92 ? 6.491 -9.210 -17.302 1.00 84.06 92 ALA A CA 1
ATOM 747 C C . ALA A 1 92 ? 6.658 -9.434 -15.786 1.00 84.06 92 ALA A C 1
ATOM 749 O O . ALA A 1 92 ? 6.714 -10.570 -15.314 1.00 84.06 92 ALA A O 1
ATOM 750 N N . GLU A 1 93 ? 6.630 -8.352 -15.020 1.00 86.12 93 GLU A N 1
ATOM 751 C CA . GLU A 1 93 ? 6.850 -8.284 -13.578 1.00 86.12 93 GLU A CA 1
ATOM 752 C C . GLU A 1 93 ? 5.654 -8.839 -12.788 1.00 86.12 93 GLU A C 1
ATOM 754 O O . GLU A 1 93 ? 5.806 -9.349 -11.678 1.00 86.12 93 GLU A O 1
ATOM 759 N N . LEU A 1 94 ? 4.458 -8.823 -13.384 1.00 84.50 94 LEU A N 1
ATOM 760 C CA . LEU A 1 94 ? 3.225 -9.346 -12.785 1.00 84.50 94 LEU A CA 1
ATOM 761 C C . LEU A 1 94 ? 3.070 -10.878 -12.895 1.00 84.50 94 LEU A C 1
ATOM 763 O O . LEU A 1 94 ? 2.019 -11.420 -12.547 1.00 84.50 94 LEU A O 1
ATOM 767 N N . ALA A 1 95 ? 4.108 -11.610 -13.316 1.00 83.81 95 ALA A N 1
ATOM 768 C CA . ALA A 1 95 ? 4.078 -13.076 -13.416 1.00 83.81 95 ALA A CA 1
ATOM 769 C C . ALA A 1 95 ? 3.733 -13.773 -12.088 1.00 83.81 95 ALA A C 1
ATOM 771 O O . ALA A 1 95 ? 2.954 -14.732 -12.067 1.00 83.81 95 ALA A O 1
ATOM 772 N N . GLY A 1 96 ? 4.250 -13.257 -10.968 1.00 77.19 96 GLY A N 1
ATOM 773 C CA . GLY A 1 96 ? 3.919 -13.764 -9.633 1.00 77.19 96 GLY A CA 1
ATOM 774 C C . GLY A 1 96 ? 2.440 -13.580 -9.284 1.00 77.19 96 GLY A C 1
ATOM 775 O O . GLY A 1 96 ? 1.815 -14.486 -8.738 1.00 77.19 96 GLY A O 1
ATOM 776 N N . VAL A 1 97 ? 1.849 -12.450 -9.679 1.00 77.25 97 VAL A N 1
ATOM 777 C CA . VAL A 1 97 ? 0.427 -12.153 -9.454 1.00 77.25 97 VAL A CA 1
ATOM 778 C C . VAL A 1 97 ? -0.459 -13.094 -10.269 1.00 77.25 97 VAL A C 1
ATOM 780 O O . VAL A 1 97 ? -1.367 -13.701 -9.709 1.00 77.25 97 VAL A O 1
ATOM 783 N N . ARG A 1 98 ? -0.158 -13.311 -11.557 1.00 86.38 98 ARG A N 1
ATOM 784 C CA . ARG A 1 98 ? -0.888 -14.290 -12.390 1.00 86.38 98 ARG A CA 1
ATOM 785 C C . ARG A 1 98 ? -0.819 -15.708 -11.820 1.00 86.38 98 ARG A C 1
ATOM 787 O O . ARG A 1 98 ? -1.822 -16.419 -11.799 1.00 86.38 98 ARG A O 1
ATOM 794 N N . THR A 1 99 ? 0.347 -16.100 -11.308 1.00 82.62 99 THR A N 1
ATOM 795 C CA . THR A 1 99 ? 0.535 -17.401 -10.648 1.00 82.62 99 THR A CA 1
ATOM 796 C C . THR A 1 99 ? -0.321 -17.514 -9.387 1.00 82.62 99 THR A C 1
ATOM 798 O O . THR A 1 99 ? -0.950 -18.540 -9.162 1.00 82.62 99 THR A O 1
ATOM 801 N N . LEU A 1 100 ? -0.395 -16.456 -8.575 1.00 77.06 100 LEU A N 1
ATOM 802 C CA . LEU A 1 100 ? -1.224 -16.431 -7.366 1.00 77.06 100 LEU A CA 1
ATOM 803 C C . LEU A 1 100 ? -2.725 -16.483 -7.674 1.00 77.06 100 LEU A C 1
ATOM 805 O O . LEU A 1 100 ? -3.450 -17.189 -6.984 1.00 77.06 100 LEU A O 1
ATOM 809 N N . LEU A 1 101 ? -3.179 -15.784 -8.717 1.00 78.38 101 LEU A N 1
ATOM 810 C CA . LEU A 1 101 ? -4.586 -15.766 -9.137 1.00 78.38 101 LEU A CA 1
ATOM 811 C C . LEU A 1 101 ? -5.067 -17.110 -9.705 1.00 78.38 101 LEU A C 1
ATOM 813 O O . LEU A 1 101 ? -6.255 -17.409 -9.643 1.00 78.38 101 LEU A O 1
ATOM 817 N N . THR A 1 102 ? -4.158 -17.906 -10.272 1.00 75.06 102 THR A N 1
ATOM 818 C CA . THR A 1 102 ? -4.460 -19.221 -10.871 1.00 75.06 102 THR A CA 1
ATOM 819 C C . THR A 1 102 ? -4.164 -20.392 -9.939 1.00 75.06 102 THR A C 1
ATOM 821 O O . THR A 1 102 ? -4.505 -21.534 -10.250 1.00 75.06 102 THR A O 1
ATOM 824 N N . ARG A 1 103 ? -3.541 -20.132 -8.786 1.00 73.75 103 ARG A N 1
ATOM 825 C CA . ARG A 1 103 ? -3.250 -21.155 -7.788 1.00 73.75 103 ARG A CA 1
ATOM 826 C C . ARG A 1 103 ? -4.559 -21.646 -7.179 1.00 73.75 103 ARG A C 1
ATOM 828 O O . ARG A 1 103 ? -5.366 -20.846 -6.712 1.00 73.75 103 ARG A O 1
ATOM 835 N N . SER A 1 104 ? -4.742 -22.965 -7.142 1.00 58.75 104 SER A N 1
ATOM 836 C CA . SER A 1 104 ? -5.849 -23.571 -6.403 1.00 58.75 104 SER A CA 1
ATOM 837 C C . SER A 1 104 ? -5.867 -23.032 -4.968 1.00 58.75 104 SER A C 1
ATOM 839 O O . SER A 1 104 ? -4.790 -22.936 -4.361 1.00 58.75 104 SER A O 1
ATOM 841 N N . PRO A 1 105 ? -7.045 -22.674 -4.422 1.00 57.75 105 PRO A N 1
ATOM 842 C CA . PRO A 1 105 ? -7.139 -22.226 -3.043 1.00 57.75 105 PRO A CA 1
ATOM 843 C C . PRO A 1 105 ? -6.484 -23.258 -2.127 1.00 57.75 105 PRO A C 1
ATOM 845 O O . PRO A 1 105 ? -6.570 -24.466 -2.367 1.00 57.75 105 PRO A O 1
ATOM 848 N N . TRP A 1 106 ? -5.782 -22.773 -1.103 1.00 47.00 106 TRP A N 1
ATOM 849 C CA . TRP A 1 106 ? -5.191 -23.650 -0.102 1.00 47.00 106 TRP A CA 1
ATOM 850 C C . TRP A 1 106 ? -6.286 -24.553 0.476 1.00 47.00 106 TRP A C 1
ATOM 852 O O . TRP A 1 106 ? -7.361 -24.037 0.794 1.00 47.00 106 TRP A O 1
ATOM 862 N N . PRO A 1 107 ? -6.051 -25.873 0.594 1.00 41.25 107 PRO A N 1
ATOM 863 C CA . PRO A 1 107 ? -7.014 -26.753 1.230 1.00 41.25 107 PRO A CA 1
ATOM 864 C C . PRO A 1 107 ? -7.253 -26.237 2.648 1.00 41.25 107 PRO A C 1
ATOM 866 O O . PRO A 1 107 ? -6.329 -26.158 3.456 1.00 41.25 107 PRO A O 1
ATOM 869 N N . THR A 1 108 ? -8.485 -25.822 2.921 1.00 40.28 108 THR 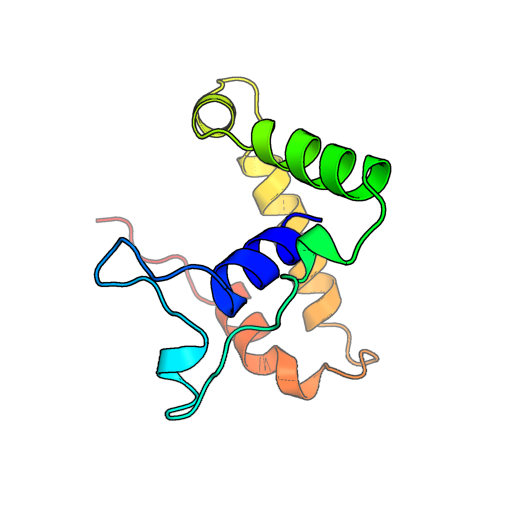A N 1
ATOM 870 C CA . THR A 1 108 ? -8.928 -25.494 4.271 1.00 40.28 108 THR A CA 1
ATOM 871 C C . THR A 1 108 ? -8.972 -26.797 5.057 1.00 40.28 108 THR A C 1
ATOM 873 O O . THR A 1 108 ? -9.780 -27.669 4.731 1.00 40.28 108 THR A O 1
ATOM 876 N N . VAL A 1 109 ? -8.053 -26.945 6.014 1.00 41.53 109 VAL A N 1
ATOM 877 C CA . VAL A 1 109 ? -8.051 -28.025 7.014 1.00 41.53 109 VAL A CA 1
ATOM 878 C C . VAL A 1 109 ? -9.143 -27.758 8.040 1.00 41.53 109 VAL A C 1
ATOM 880 O O . VAL A 1 109 ? -9.261 -26.582 8.455 1.00 41.53 109 VAL A O 1
#

Foldseek 3Di:
DQVQVVVLCQQPPDDPDPPDHHPCVVPVPRDRDPPGPLVPDDPVVSVVNVVVVVVPDVVLVVDPPNPVVVVVVVCLVVLCVQQPPPPHPCNVVSPVVNCVSPDDPDPDD

pLDDT: mean 71.98, std 13.19, range [40.28, 91.81]

Radius of gyration: 18.03 Å; chains: 1; bounding box: 46×48×41 Å

Organism: NCBI:txid486698